Protein AF-A0A0C2CV69-F1 (afdb_monomer_lite)

Foldseek 3Di:
DDDCPQPLNVLVVVLVVLVVVVCVVVVDDPVVVVVLLQPPPDPRPSSVSVVVNVCSVCVVVVNNVQDDQRSHDDDDPVSVVSVVVSVVSVVVVVVVVVVVVVVVVVVVVVVDDDDDDDDDDDDDDPDDDDDDDDDDDDDDDDDDDDDDD

Sequence (149 aa):
MRNPDSPLEQIGERLYTARAKYMLDNDVGLTKTYNALKDPDIHDPAVALLRELDRTVLAAYGWSHIQVPPYTDPQTPDEKAIRQAFEDSVIDELFKLNAERAAQERELADEAPAQPETARKPKVNRARTKKPSRCGNELDSTHSPHRVP

Organism: NCBI:txid215803

Radius of gyration: 27.45 Å; chains: 1; bounding box: 79×39×56 Å

pLDDT: mean 74.35, std 19.42, range [29.3, 93.88]

Structure (mmCIF, N/CA/C/O backbone):
data_AF-A0A0C2CV69-F1
#
_entry.id   AF-A0A0C2CV69-F1
#
loop_
_atom_site.group_PDB
_atom_site.id
_atom_site.type_symbol
_atom_site.label_atom_id
_atom_site.label_alt_id
_atom_site.label_comp_id
_atom_site.label_asym_id
_atom_site.label_entity_id
_atom_site.label_seq_id
_atom_site.pdbx_PDB_ins_code
_atom_site.Cartn_x
_atom_site.Cartn_y
_atom_site.Cartn_z
_atom_site.occupancy
_atom_site.B_iso_or_equiv
_atom_site.auth_seq_id
_atom_site.auth_comp_id
_atom_site.auth_asym_id
_atom_site.auth_atom_id
_atom_site.pdbx_PDB_model_num
ATOM 1 N N . MET A 1 1 ? -15.715 -9.511 12.602 1.00 44.09 1 MET A N 1
ATOM 2 C CA . MET A 1 1 ? -15.994 -10.543 11.577 1.00 44.09 1 MET A CA 1
ATOM 3 C C . MET A 1 1 ? -15.040 -10.324 10.414 1.00 44.09 1 MET A C 1
ATOM 5 O O . MET A 1 1 ? -15.045 -9.234 9.862 1.00 44.09 1 MET A O 1
ATOM 9 N N . ARG A 1 2 ? -14.179 -11.301 10.095 1.00 51.91 2 ARG A N 1
ATOM 10 C CA . ARG A 1 2 ? -13.371 -11.274 8.864 1.00 51.91 2 ARG A CA 1
ATOM 11 C C . ARG A 1 2 ? -14.308 -11.640 7.716 1.00 51.91 2 ARG A C 1
ATOM 13 O O . ARG A 1 2 ? -14.927 -12.696 7.792 1.00 51.91 2 ARG A O 1
ATOM 20 N N . ASN A 1 3 ? -14.459 -10.763 6.728 1.00 61.47 3 ASN A N 1
ATOM 21 C CA . ASN A 1 3 ? -15.285 -11.040 5.558 1.00 61.47 3 ASN A CA 1
ATOM 22 C C . ASN A 1 3 ? -14.369 -11.567 4.436 1.00 61.47 3 ASN A C 1
ATOM 24 O O . ASN A 1 3 ? -13.625 -10.762 3.865 1.00 61.47 3 ASN A O 1
ATOM 28 N N . PRO A 1 4 ? -14.347 -12.888 4.171 1.00 61.09 4 PRO A N 1
ATOM 29 C CA . PRO A 1 4 ? -13.406 -13.501 3.226 1.00 61.09 4 PRO A CA 1
ATOM 30 C C . PRO A 1 4 ? -13.605 -13.005 1.788 1.00 61.09 4 PRO A C 1
ATOM 32 O O . PRO A 1 4 ? -12.675 -13.040 0.993 1.00 61.09 4 PRO A O 1
ATOM 35 N N . ASP A 1 5 ? -14.782 -12.459 1.481 1.00 66.12 5 ASP A N 1
ATOM 36 C CA . ASP A 1 5 ? -15.122 -11.951 0.152 1.00 66.12 5 ASP A CA 1
ATOM 37 C C . ASP A 1 5 ? -14.722 -10.487 -0.064 1.00 66.12 5 ASP A C 1
ATOM 39 O O . ASP A 1 5 ? -14.976 -9.920 -1.129 1.00 66.12 5 ASP A O 1
ATOM 43 N N . SER A 1 6 ? -14.104 -9.837 0.929 1.00 82.44 6 SER A N 1
ATOM 44 C CA . SER A 1 6 ? -13.678 -8.451 0.752 1.00 82.44 6 SER A CA 1
ATOM 45 C C . SER A 1 6 ? -12.631 -8.348 -0.371 1.00 82.44 6 SER A C 1
ATOM 47 O O . SER A 1 6 ? -11.742 -9.200 -0.458 1.00 82.44 6 SER A O 1
ATOM 49 N N . PRO A 1 7 ? -12.680 -7.298 -1.212 1.00 81.50 7 PRO A N 1
ATOM 50 C CA . PRO A 1 7 ? -11.673 -7.078 -2.252 1.00 81.50 7 PRO A CA 1
ATOM 51 C C . PRO A 1 7 ? -10.235 -7.096 -1.714 1.00 81.50 7 PRO A C 1
ATOM 53 O O . PRO A 1 7 ? -9.320 -7.513 -2.419 1.00 81.50 7 PRO A O 1
ATOM 56 N N . LEU A 1 8 ? -10.053 -6.694 -0.449 1.00 85.69 8 LEU A N 1
ATOM 57 C CA . LEU A 1 8 ? -8.772 -6.684 0.251 1.00 85.69 8 LEU A CA 1
ATOM 58 C C . LEU A 1 8 ? -8.236 -8.094 0.569 1.00 85.69 8 LEU A C 1
ATOM 60 O O . LEU A 1 8 ? -7.042 -8.341 0.407 1.00 85.69 8 LEU A O 1
ATOM 64 N N . GLU A 1 9 ? -9.090 -9.025 0.998 1.00 86.06 9 GLU A N 1
ATOM 65 C CA . GLU A 1 9 ? -8.660 -10.405 1.277 1.00 86.06 9 GLU A CA 1
ATOM 66 C C . GLU A 1 9 ? -8.269 -11.114 -0.032 1.00 86.06 9 GLU A C 1
ATOM 68 O O . GLU A 1 9 ? -7.201 -11.720 -0.117 1.00 86.06 9 GLU A O 1
ATOM 73 N N . GLN A 1 10 ? -9.072 -10.940 -1.091 1.00 87.31 10 GLN A N 1
ATOM 74 C CA . GLN A 1 10 ? -8.823 -11.538 -2.409 1.00 87.31 10 GLN A CA 1
ATOM 75 C C . GLN A 1 10 ? -7.503 -11.059 -3.028 1.00 87.31 10 GLN A C 1
ATOM 77 O O . GLN A 1 10 ? -6.725 -11.859 -3.554 1.00 87.31 10 GLN A O 1
ATOM 82 N N . ILE A 1 11 ? -7.218 -9.753 -2.972 1.00 88.50 11 ILE A N 1
ATOM 83 C CA . ILE A 1 11 ? -5.943 -9.230 -3.473 1.00 88.50 11 ILE A CA 1
ATOM 84 C C . ILE A 1 11 ? -4.766 -9.663 -2.593 1.00 88.50 11 ILE A C 1
ATOM 86 O O . ILE A 1 11 ? -3.693 -9.960 -3.119 1.00 88.50 11 ILE A O 1
ATOM 90 N N . GLY A 1 12 ? -4.970 -9.772 -1.276 1.00 88.50 12 GLY A N 1
ATOM 91 C CA . GLY A 1 12 ? -3.970 -10.278 -0.340 1.00 88.50 12 GLY A CA 1
ATOM 92 C C . GLY A 1 12 ? -3.560 -11.720 -0.646 1.00 88.50 12 GLY A C 1
ATOM 93 O O . GLY A 1 12 ? -2.367 -12.021 -0.716 1.00 88.50 12 GLY A O 1
ATOM 94 N N . GLU A 1 13 ? -4.528 -12.602 -0.901 1.00 89.19 13 GLU A N 1
ATOM 95 C CA . GLU A 1 13 ? -4.277 -13.999 -1.274 1.00 89.19 13 GLU A CA 1
ATOM 96 C C . GLU A 1 13 ? -3.575 -14.118 -2.636 1.00 89.19 13 GLU A C 1
ATOM 98 O O . GLU A 1 13 ? -2.582 -14.846 -2.779 1.00 89.19 13 GLU A O 1
ATOM 103 N N . ARG A 1 14 ? -4.037 -13.347 -3.631 1.00 89.25 14 ARG A N 1
ATOM 104 C CA . ARG A 1 14 ? -3.400 -13.274 -4.954 1.00 89.25 14 ARG A CA 1
ATOM 105 C C . ARG A 1 14 ? -1.949 -12.814 -4.845 1.00 89.25 14 ARG A C 1
ATOM 107 O O . ARG A 1 14 ? -1.072 -13.438 -5.442 1.00 89.25 14 ARG A O 1
ATOM 114 N N . LEU A 1 15 ? -1.681 -11.773 -4.053 1.00 89.62 15 LEU A N 1
ATOM 115 C CA . LEU A 1 15 ? -0.327 -11.285 -3.808 1.00 89.62 15 LEU A CA 1
ATOM 116 C C . LEU A 1 15 ? 0.533 -12.342 -3.113 1.00 89.62 15 LEU A C 1
ATOM 118 O O . LEU A 1 15 ? 1.672 -12.565 -3.521 1.00 89.62 15 LEU A O 1
ATOM 122 N N . TYR A 1 16 ? 0.012 -12.993 -2.073 1.00 89.75 16 TYR A N 1
ATOM 123 C CA . TYR A 1 16 ? 0.750 -14.020 -1.344 1.00 89.75 16 TYR A CA 1
ATOM 124 C C . TYR A 1 16 ? 1.219 -15.137 -2.285 1.00 89.75 16 TYR A C 1
ATOM 126 O O . TYR A 1 16 ? 2.407 -15.471 -2.308 1.00 89.75 16 TYR A O 1
ATOM 134 N N . THR A 1 17 ? 0.303 -15.639 -3.114 1.00 89.94 17 THR A N 1
ATOM 135 C CA . THR A 1 17 ? 0.572 -16.704 -4.086 1.00 89.94 17 THR A CA 1
ATOM 136 C C . THR A 1 17 ? 1.549 -16.250 -5.170 1.00 89.94 17 THR A C 1
ATOM 138 O O . THR A 1 17 ? 2.538 -16.934 -5.440 1.00 89.94 17 THR A O 1
ATOM 141 N N . ALA A 1 18 ? 1.325 -15.072 -5.762 1.00 87.88 18 ALA A N 1
ATOM 142 C CA . ALA A 1 18 ? 2.189 -14.533 -6.809 1.00 87.88 18 ALA A CA 1
ATOM 143 C C . ALA A 1 18 ? 3.609 -14.249 -6.302 1.00 87.88 18 ALA A C 1
ATOM 145 O O . ALA A 1 18 ? 4.581 -14.586 -6.973 1.00 87.88 18 ALA A O 1
ATOM 146 N N . ARG A 1 19 ? 3.746 -13.697 -5.091 1.00 89.69 19 ARG A N 1
ATOM 147 C CA . ARG A 1 19 ? 5.046 -13.441 -4.462 1.00 89.69 19 ARG A CA 1
ATOM 148 C C . ARG A 1 19 ? 5.790 -14.740 -4.173 1.00 89.69 19 ARG A C 1
ATOM 150 O O . ARG A 1 19 ? 6.984 -14.813 -4.444 1.00 89.69 19 ARG A O 1
ATOM 157 N N . ALA A 1 20 ? 5.104 -15.751 -3.636 1.00 89.50 20 ALA A N 1
ATOM 158 C CA . ALA A 1 20 ? 5.709 -17.055 -3.378 1.00 89.50 20 ALA A CA 1
ATOM 159 C C . ALA A 1 20 ? 6.227 -17.692 -4.676 1.00 89.50 20 ALA A C 1
ATOM 161 O O . ALA A 1 20 ? 7.372 -18.136 -4.724 1.00 89.50 20 ALA A O 1
ATOM 162 N N . LYS A 1 21 ? 5.423 -17.650 -5.746 1.00 88.19 21 LYS A N 1
ATOM 163 C CA . LYS A 1 21 ? 5.830 -18.114 -7.076 1.00 88.19 21 LYS A CA 1
ATOM 164 C C . LYS A 1 21 ? 7.029 -17.331 -7.617 1.00 88.19 21 LYS A C 1
ATOM 166 O O . LYS A 1 21 ? 8.002 -17.942 -8.035 1.00 88.19 21 LYS A O 1
ATOM 171 N N . TYR A 1 22 ? 7.000 -16.001 -7.542 1.00 86.56 22 TYR A N 1
ATOM 172 C CA . TYR A 1 22 ? 8.093 -15.143 -8.008 1.00 86.56 22 TYR A CA 1
ATOM 173 C C . TYR A 1 22 ? 9.420 -15.441 -7.299 1.00 86.56 22 TYR A C 1
ATOM 175 O O . TYR A 1 22 ? 10.465 -15.512 -7.944 1.00 86.56 22 TYR A O 1
ATOM 183 N N . MET A 1 23 ? 9.378 -15.640 -5.978 1.00 88.69 23 MET A N 1
ATOM 184 C CA . MET A 1 23 ? 10.561 -15.968 -5.180 1.00 88.69 23 MET A CA 1
ATOM 185 C C . MET A 1 23 ? 11.164 -17.322 -5.568 1.00 88.69 23 MET A C 1
ATOM 187 O O . MET A 1 23 ? 12.385 -17.431 -5.637 1.00 88.69 23 MET A O 1
ATOM 191 N N . LEU A 1 24 ? 10.321 -18.325 -5.837 1.00 89.69 24 LEU A N 1
ATOM 192 C CA . LEU A 1 24 ? 10.759 -19.655 -6.267 1.00 89.69 24 LEU A CA 1
ATOM 193 C C . LEU A 1 24 ? 11.307 -19.648 -7.699 1.00 89.69 24 LEU A C 1
ATOM 195 O O . LEU A 1 24 ? 12.370 -20.209 -7.940 1.00 89.69 24 LEU A O 1
ATOM 199 N N . ASP A 1 25 ? 10.609 -18.993 -8.629 1.00 87.94 25 ASP A N 1
ATOM 200 C CA . ASP A 1 25 ? 10.972 -18.983 -10.051 1.00 87.94 25 ASP A CA 1
ATOM 201 C C . ASP A 1 25 ? 12.273 -18.197 -10.315 1.00 87.94 25 ASP A C 1
ATOM 203 O O . ASP A 1 25 ? 13.025 -18.542 -11.223 1.00 87.94 25 ASP A O 1
ATOM 207 N N . ASN A 1 26 ? 12.556 -17.157 -9.519 1.00 85.19 26 ASN A N 1
ATOM 208 C CA . ASN A 1 26 ? 13.727 -16.286 -9.697 1.00 85.19 26 ASN A CA 1
ATOM 209 C C . ASN A 1 26 ? 14.852 -16.532 -8.671 1.00 85.19 26 ASN A C 1
ATOM 211 O O . ASN A 1 26 ? 15.866 -15.837 -8.718 1.00 85.19 26 ASN A O 1
ATOM 215 N N . ASP A 1 27 ? 14.676 -17.467 -7.730 1.00 89.06 27 ASP A N 1
ATOM 216 C CA . ASP A 1 27 ? 15.592 -17.714 -6.600 1.00 89.06 27 ASP A CA 1
ATOM 217 C C . ASP A 1 27 ? 15.957 -16.421 -5.833 1.00 89.06 27 ASP A C 1
ATOM 219 O O . ASP A 1 27 ? 17.115 -16.076 -5.565 1.00 89.06 27 ASP A O 1
ATOM 223 N N . VAL A 1 28 ? 14.927 -15.628 -5.520 1.00 87.12 28 VAL A N 1
ATOM 224 C CA . VAL A 1 28 ? 15.066 -14.328 -4.851 1.00 87.12 28 VAL A CA 1
ATOM 225 C C . VAL A 1 28 ? 14.347 -14.297 -3.510 1.00 87.12 28 VAL A C 1
ATOM 227 O O . VAL A 1 28 ? 13.217 -14.748 -3.355 1.00 87.12 28 VAL A O 1
ATOM 230 N N . GLY A 1 29 ? 15.008 -13.703 -2.516 1.00 89.12 29 GLY A N 1
ATOM 231 C CA . GLY A 1 29 ? 14.412 -13.424 -1.212 1.00 89.12 29 GLY A CA 1
ATOM 232 C C . GLY A 1 29 ? 13.541 -12.163 -1.207 1.00 89.12 29 GLY A C 1
ATOM 233 O O . GLY A 1 29 ? 13.643 -11.314 -2.094 1.00 89.12 29 GLY A O 1
ATOM 234 N N . LEU A 1 30 ? 12.763 -11.985 -0.132 1.00 87.69 30 LEU A N 1
ATOM 235 C CA . LEU A 1 30 ? 11.863 -10.837 0.064 1.00 87.69 30 LEU A CA 1
ATOM 236 C C . LEU A 1 30 ? 12.549 -9.486 -0.149 1.00 87.69 30 LEU A C 1
ATOM 238 O O . LEU A 1 30 ? 11.986 -8.617 -0.802 1.00 87.69 30 LEU A O 1
ATOM 242 N N . THR A 1 31 ? 13.771 -9.308 0.356 1.00 88.19 31 THR A N 1
ATOM 243 C CA . THR A 1 31 ? 14.514 -8.050 0.199 1.00 88.19 31 THR A CA 1
ATOM 244 C C . THR A 1 31 ? 14.697 -7.672 -1.270 1.00 88.19 31 THR A C 1
ATOM 246 O O . THR A 1 31 ? 14.492 -6.518 -1.632 1.00 88.19 31 THR A O 1
ATOM 249 N N . LYS A 1 32 ? 15.034 -8.636 -2.138 1.00 86.44 32 LYS A N 1
ATOM 250 C CA . LYS A 1 32 ? 15.183 -8.383 -3.578 1.00 86.44 32 LYS A CA 1
ATOM 251 C C . LYS A 1 32 ? 13.830 -8.082 -4.225 1.00 86.44 32 LYS A C 1
ATOM 253 O O . LYS A 1 32 ? 13.740 -7.140 -5.003 1.00 86.44 32 LYS A O 1
ATOM 258 N N . THR A 1 33 ? 12.781 -8.814 -3.851 1.00 84.62 33 THR A N 1
ATOM 259 C CA . THR A 1 33 ? 11.412 -8.564 -4.328 1.00 84.62 33 THR A CA 1
ATOM 260 C C . THR A 1 33 ? 10.916 -7.163 -3.957 1.00 84.62 33 THR A C 1
ATOM 262 O O . THR A 1 33 ? 10.332 -6.478 -4.789 1.00 84.62 33 THR A O 1
ATOM 265 N N . TYR A 1 34 ? 11.185 -6.692 -2.737 1.00 84.56 34 TYR A N 1
ATOM 266 C CA . TYR A 1 34 ? 10.814 -5.338 -2.312 1.00 84.56 34 TYR A CA 1
ATOM 267 C C . TYR A 1 34 ? 11.700 -4.252 -2.929 1.00 84.56 34 TYR A C 1
ATOM 269 O O . TYR A 1 34 ? 11.219 -3.151 -3.176 1.00 84.56 34 TYR A O 1
ATOM 277 N N . ASN A 1 35 ? 12.967 -4.542 -3.229 1.00 86.31 35 ASN A N 1
ATOM 278 C CA . ASN A 1 35 ? 13.802 -3.612 -3.990 1.00 86.31 35 ASN A CA 1
ATOM 279 C C . ASN A 1 35 ? 13.281 -3.438 -5.422 1.00 86.31 35 ASN A C 1
ATOM 281 O O . ASN A 1 35 ? 13.281 -2.320 -5.923 1.00 86.31 35 ASN A O 1
ATOM 285 N N . ALA A 1 36 ? 12.765 -4.505 -6.041 1.00 83.25 36 ALA A N 1
ATOM 286 C CA . ALA A 1 36 ? 12.160 -4.437 -7.368 1.00 83.25 36 ALA A CA 1
ATOM 287 C C . ALA A 1 36 ? 10.904 -3.548 -7.423 1.00 83.25 36 ALA A C 1
ATOM 289 O O . ALA A 1 36 ? 10.586 -2.990 -8.465 1.00 83.25 36 ALA A O 1
ATOM 290 N N . LEU A 1 37 ? 10.216 -3.343 -6.295 1.00 78.94 37 LEU A N 1
ATOM 291 C CA . LEU A 1 37 ? 9.106 -2.389 -6.206 1.00 78.94 37 LEU A CA 1
ATOM 292 C C . LEU A 1 37 ? 9.560 -0.937 -6.420 1.00 78.94 37 LEU A C 1
ATOM 294 O O . LEU A 1 37 ? 8.788 -0.121 -6.919 1.00 78.94 37 LEU A O 1
ATOM 298 N N . LYS A 1 38 ? 10.803 -0.620 -6.043 1.00 80.62 38 LYS A N 1
ATOM 299 C CA . LYS A 1 38 ? 11.392 0.715 -6.199 1.00 80.62 38 LYS A CA 1
ATOM 300 C C . LYS A 1 38 ? 11.901 0.982 -7.609 1.00 80.62 38 LYS A C 1
ATOM 302 O O . LYS A 1 38 ? 12.225 2.123 -7.914 1.00 80.62 38 LYS A O 1
ATOM 307 N N . ASP A 1 39 ? 11.989 -0.050 -8.437 1.00 80.00 39 ASP A N 1
ATOM 308 C CA . ASP A 1 39 ? 12.413 0.056 -9.822 1.00 80.00 39 ASP A CA 1
ATOM 309 C C . ASP A 1 39 ? 11.170 0.275 -10.710 1.00 80.00 39 ASP A C 1
ATOM 311 O O . ASP A 1 39 ? 10.220 -0.517 -10.640 1.00 80.00 39 ASP A O 1
ATOM 315 N N . PRO A 1 40 ? 11.088 1.375 -11.482 1.00 75.88 40 PRO A N 1
ATOM 316 C CA . PRO A 1 40 ? 9.951 1.623 -12.363 1.00 75.88 40 PRO A CA 1
ATOM 317 C C . PRO A 1 40 ? 9.932 0.700 -13.589 1.00 75.88 40 PRO A C 1
ATOM 319 O O . PRO A 1 40 ? 8.852 0.488 -14.141 1.00 75.88 40 PRO A O 1
ATOM 322 N N . ASP A 1 41 ? 11.080 0.139 -13.979 1.00 74.94 41 ASP A N 1
ATOM 323 C CA . ASP A 1 41 ? 11.233 -0.665 -15.195 1.00 74.94 41 ASP A CA 1
ATOM 324 C C . ASP A 1 41 ? 10.835 -2.134 -14.972 1.00 74.94 41 ASP A C 1
ATOM 326 O O . ASP A 1 41 ? 10.661 -2.909 -15.918 1.00 74.94 41 ASP A O 1
ATOM 330 N N . ILE A 1 42 ? 10.646 -2.537 -13.710 1.00 78.38 42 ILE A N 1
ATOM 331 C CA . ILE A 1 42 ? 10.209 -3.886 -13.358 1.00 78.38 42 ILE A CA 1
ATOM 332 C C . ILE A 1 42 ? 8.680 -3.965 -13.372 1.00 78.38 42 ILE A C 1
ATOM 334 O O . ILE A 1 42 ? 7.983 -3.501 -12.467 1.00 78.38 42 ILE A O 1
ATOM 338 N N . HIS A 1 43 ? 8.165 -4.648 -14.392 1.00 75.75 43 HIS A N 1
ATOM 339 C CA . HIS A 1 43 ? 6.737 -4.909 -14.595 1.00 75.75 43 HIS A CA 1
ATOM 340 C C . HIS A 1 43 ? 6.308 -6.326 -14.190 1.00 75.75 43 HIS A C 1
ATOM 342 O O . HIS A 1 43 ? 5.324 -6.852 -14.711 1.00 75.75 43 HIS A O 1
ATOM 348 N N . ASP A 1 44 ? 7.042 -6.963 -13.275 1.00 81.62 44 ASP A N 1
ATOM 349 C CA . ASP A 1 44 ? 6.704 -8.311 -12.823 1.00 81.62 44 ASP A CA 1
ATOM 350 C C . ASP A 1 44 ? 5.288 -8.352 -12.205 1.00 81.62 44 ASP A C 1
ATOM 352 O O . ASP A 1 44 ? 4.935 -7.465 -11.416 1.00 81.62 44 ASP A O 1
ATOM 356 N N . PRO A 1 45 ? 4.458 -9.365 -12.521 1.00 80.50 45 PRO A N 1
ATOM 357 C CA . PRO A 1 45 ? 3.099 -9.471 -11.996 1.00 80.50 45 PRO A CA 1
ATOM 358 C C . PRO A 1 45 ? 3.021 -9.457 -10.460 1.00 80.50 45 PRO A C 1
ATOM 360 O O . PRO A 1 45 ? 2.066 -8.907 -9.911 1.00 80.50 45 PRO A O 1
ATOM 363 N N . ALA A 1 46 ? 4.009 -10.002 -9.742 1.00 80.19 46 ALA A N 1
ATOM 364 C CA . ALA A 1 46 ? 4.039 -9.944 -8.280 1.00 80.19 46 ALA A CA 1
ATOM 365 C C . ALA A 1 46 ? 4.289 -8.514 -7.768 1.00 80.19 46 ALA A C 1
ATOM 367 O O . ALA A 1 46 ? 3.710 -8.103 -6.760 1.00 80.19 46 ALA A O 1
ATOM 368 N N . VAL A 1 47 ? 5.110 -7.739 -8.482 1.00 81.19 47 VAL A N 1
ATOM 369 C CA . VAL A 1 47 ? 5.367 -6.322 -8.187 1.00 81.19 47 VAL A CA 1
ATOM 370 C C . VAL A 1 47 ? 4.142 -5.469 -8.515 1.00 81.19 47 VAL A C 1
ATOM 372 O O . VAL A 1 47 ? 3.797 -4.578 -7.743 1.00 81.19 47 VAL A O 1
ATOM 375 N N . ALA A 1 48 ? 3.426 -5.763 -9.601 1.00 84.50 48 ALA A N 1
ATOM 376 C CA . ALA A 1 48 ? 2.172 -5.083 -9.928 1.00 84.50 48 ALA A CA 1
ATOM 377 C C . ALA A 1 48 ? 1.100 -5.294 -8.842 1.00 84.50 48 ALA A C 1
ATOM 379 O O . ALA A 1 48 ? 0.457 -4.332 -8.424 1.00 84.50 48 ALA A O 1
ATOM 380 N N . LEU A 1 49 ? 0.970 -6.521 -8.320 1.00 85.19 49 LEU A N 1
ATOM 381 C CA . LEU A 1 49 ? 0.035 -6.841 -7.234 1.00 85.19 49 LEU A CA 1
ATOM 382 C C . LEU A 1 49 ? 0.366 -6.114 -5.924 1.00 85.19 49 LEU A C 1
ATOM 384 O O . LEU A 1 49 ? -0.548 -5.703 -5.213 1.00 85.19 49 LEU A O 1
ATOM 388 N N . LEU A 1 50 ? 1.653 -5.908 -5.615 1.00 83.06 50 LEU A N 1
ATOM 389 C CA . LEU A 1 50 ? 2.074 -5.078 -4.475 1.00 83.06 50 LEU A CA 1
ATOM 390 C C . LEU A 1 50 ? 1.559 -3.639 -4.613 1.00 83.06 50 LEU A C 1
ATOM 392 O O . LEU A 1 50 ? 1.051 -3.077 -3.649 1.00 83.06 50 LEU A O 1
ATOM 396 N N . ARG A 1 51 ? 1.644 -3.063 -5.819 1.00 84.25 51 ARG A N 1
ATOM 397 C CA . ARG A 1 51 ? 1.175 -1.693 -6.097 1.00 84.25 51 ARG A CA 1
ATOM 398 C C . ARG A 1 51 ? -0.351 -1.579 -6.067 1.00 84.25 51 ARG A C 1
ATOM 400 O O . ARG A 1 51 ? -0.897 -0.543 -5.694 1.00 84.25 51 ARG A O 1
ATOM 407 N N . GLU A 1 52 ? -1.046 -2.627 -6.497 1.00 84.88 52 GLU A N 1
ATOM 408 C CA . GLU A 1 52 ? -2.508 -2.687 -6.492 1.00 84.88 52 GLU A CA 1
ATOM 409 C C . GLU A 1 52 ? -3.056 -2.826 -5.060 1.00 84.88 52 GLU A C 1
ATOM 411 O O . GLU A 1 52 ? -4.021 -2.140 -4.717 1.00 84.88 52 GLU A O 1
ATOM 416 N N . LEU A 1 53 ? -2.386 -3.610 -4.201 1.00 88.25 53 LEU A N 1
ATOM 417 C CA . LEU A 1 53 ? -2.761 -3.792 -2.794 1.00 88.25 53 LEU A CA 1
ATOM 418 C C . LEU A 1 53 ? -2.871 -2.460 -2.049 1.00 88.25 53 LEU A C 1
ATOM 420 O O . LEU A 1 53 ? -3.876 -2.234 -1.381 1.00 88.25 53 LEU A O 1
ATOM 424 N N . ASP A 1 54 ? -1.889 -1.568 -2.178 1.00 86.56 54 ASP A N 1
ATOM 425 C CA . ASP A 1 54 ? -1.903 -0.297 -1.443 1.00 86.56 54 ASP A CA 1
ATOM 426 C C . ASP A 1 54 ? -3.105 0.577 -1.833 1.00 86.56 54 ASP A C 1
ATOM 428 O O . ASP A 1 54 ? -3.731 1.205 -0.978 1.00 86.56 54 ASP A O 1
ATOM 432 N N . ARG A 1 55 ? -3.512 0.552 -3.109 1.00 86.62 55 ARG A N 1
ATOM 433 C CA . ARG A 1 55 ? -4.729 1.240 -3.571 1.00 86.62 55 ARG A CA 1
ATOM 434 C C . ARG A 1 55 ? -5.989 0.592 -3.006 1.00 86.62 55 ARG A C 1
ATOM 436 O O . ARG A 1 55 ? -6.916 1.300 -2.616 1.00 86.62 55 ARG A O 1
ATOM 443 N N . THR A 1 56 ? -6.032 -0.739 -2.942 1.00 88.00 56 THR A N 1
ATOM 444 C CA . THR 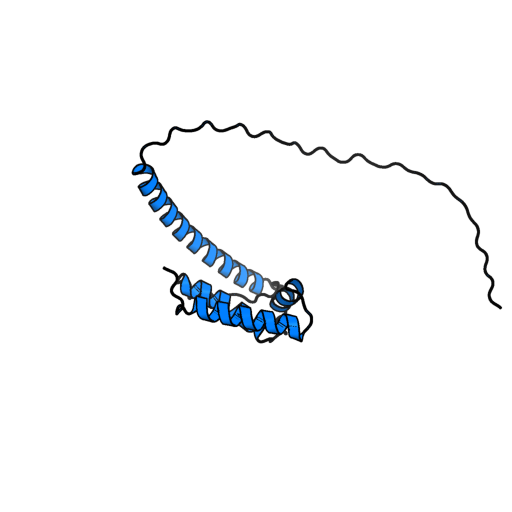A 1 56 ? -7.155 -1.467 -2.335 1.00 88.00 56 THR A CA 1
ATOM 445 C C . THR A 1 56 ? -7.249 -1.212 -0.833 1.00 88.00 56 THR A C 1
ATOM 447 O O . THR A 1 56 ? -8.356 -1.065 -0.322 1.00 88.00 56 THR A O 1
ATOM 450 N N . VAL A 1 57 ? -6.118 -1.098 -0.131 1.00 88.62 57 VAL A N 1
ATOM 451 C CA . VAL A 1 57 ? -6.076 -0.728 1.289 1.00 88.62 57 VAL A CA 1
ATOM 452 C C . VAL A 1 57 ? -6.660 0.666 1.479 1.00 88.62 57 VAL A C 1
ATOM 454 O O . VAL A 1 57 ? -7.590 0.818 2.265 1.00 88.62 57 VAL A O 1
ATOM 457 N N . LEU A 1 58 ? -6.200 1.665 0.719 1.00 88.75 58 LEU A N 1
ATOM 458 C CA . LEU A 1 58 ? -6.760 3.018 0.797 1.00 88.75 58 LEU A CA 1
ATOM 459 C C . LEU A 1 58 ? -8.265 3.023 0.514 1.00 88.75 58 LEU A C 1
ATOM 461 O O . LEU A 1 58 ? -9.027 3.624 1.263 1.00 88.75 58 LEU A O 1
ATOM 465 N N . ALA A 1 59 ? -8.720 2.291 -0.504 1.00 87.88 59 ALA A N 1
ATOM 466 C CA . ALA A 1 59 ? -10.144 2.158 -0.795 1.00 87.88 59 ALA A CA 1
ATOM 467 C C . ALA A 1 59 ? -10.931 1.495 0.352 1.00 87.88 59 ALA A C 1
ATOM 469 O O . ALA A 1 59 ? -12.035 1.938 0.658 1.00 87.88 59 ALA A O 1
ATOM 470 N N . ALA A 1 60 ? -10.367 0.484 1.021 1.00 87.88 60 ALA A N 1
ATOM 471 C CA . ALA A 1 60 ? -10.998 -0.184 2.161 1.00 87.88 60 ALA A CA 1
ATOM 472 C C . ALA A 1 60 ? -11.154 0.738 3.383 1.00 87.88 60 ALA A C 1
ATOM 474 O O . ALA A 1 60 ? -12.119 0.596 4.130 1.00 87.88 60 ALA A O 1
ATOM 475 N N . TYR A 1 61 ? -10.247 1.704 3.557 1.00 85.50 61 TYR A N 1
ATOM 476 C CA . TYR A 1 61 ? -10.376 2.769 4.558 1.00 85.50 61 TYR A CA 1
ATOM 477 C C . TYR A 1 61 ? -11.314 3.913 4.121 1.00 85.50 61 TYR A C 1
ATOM 479 O O . TYR A 1 61 ? -11.586 4.809 4.913 1.00 85.50 61 TYR A O 1
ATOM 487 N N . GLY A 1 62 ? -11.838 3.893 2.889 1.00 88.00 62 GLY A N 1
ATOM 488 C CA . GLY A 1 62 ? -12.642 4.986 2.323 1.00 88.00 62 GLY A CA 1
ATOM 489 C C . GLY A 1 62 ? -11.807 6.135 1.745 1.00 88.00 62 GLY A C 1
ATOM 490 O O . GLY A 1 62 ? -12.333 7.193 1.406 1.00 88.00 62 GLY A O 1
ATOM 491 N N . TRP A 1 63 ? -10.498 5.940 1.599 1.00 91.12 63 TRP A N 1
ATOM 492 C CA . TRP A 1 63 ? -9.524 6.951 1.181 1.00 91.12 63 TRP A CA 1
ATOM 493 C C . TRP A 1 63 ? -9.130 6.810 -0.289 1.00 91.12 63 TRP A C 1
ATOM 495 O O . TRP A 1 63 ? -8.016 7.134 -0.688 1.00 91.12 63 TRP A O 1
ATOM 505 N N . SER A 1 64 ? -10.055 6.349 -1.131 1.00 86.75 64 SER A N 1
ATOM 506 C CA . SER A 1 64 ? -9.826 6.164 -2.572 1.00 86.75 64 SER A CA 1
ATOM 507 C C . SER A 1 64 ? -9.507 7.461 -3.329 1.00 86.75 64 SER A C 1
ATOM 509 O O . SER A 1 64 ? -9.110 7.408 -4.489 1.00 86.75 64 SER A O 1
ATOM 511 N N . HIS A 1 65 ? -9.704 8.622 -2.695 1.00 87.00 65 HIS A N 1
ATOM 512 C CA . HIS A 1 65 ? -9.344 9.936 -3.226 1.00 87.00 65 HIS A CA 1
ATOM 513 C C . HIS A 1 65 ? -7.840 10.240 -3.106 1.00 87.00 65 HIS A C 1
ATOM 515 O O . HIS A 1 65 ? -7.336 11.103 -3.823 1.00 87.00 65 HIS A O 1
ATOM 521 N N . ILE A 1 66 ? -7.121 9.533 -2.229 1.00 88.06 66 ILE A N 1
ATOM 522 C CA . ILE A 1 66 ? -5.680 9.690 -2.044 1.00 88.06 66 ILE A CA 1
ATOM 523 C C . ILE A 1 66 ? -4.957 8.930 -3.165 1.00 88.06 66 ILE A C 1
ATOM 525 O O . ILE A 1 66 ? -5.065 7.708 -3.285 1.00 88.06 66 ILE A O 1
ATOM 529 N N . GLN A 1 67 ? -4.202 9.648 -3.998 1.00 86.19 67 GLN A N 1
ATOM 530 C CA . GLN A 1 67 ? -3.447 9.041 -5.095 1.00 86.19 67 GLN A CA 1
ATOM 531 C C . GLN A 1 67 ? -2.093 8.518 -4.620 1.00 86.19 67 GLN A C 1
ATOM 533 O O . GLN A 1 67 ? -1.264 9.286 -4.144 1.00 86.19 67 GLN A O 1
ATOM 538 N N . VAL A 1 68 ? -1.847 7.218 -4.805 1.00 84.44 68 VAL A N 1
ATOM 539 C CA . VAL A 1 68 ? -0.564 6.592 -4.453 1.00 84.44 68 VAL A CA 1
ATOM 540 C C . VAL A 1 68 ? 0.536 7.079 -5.409 1.00 84.44 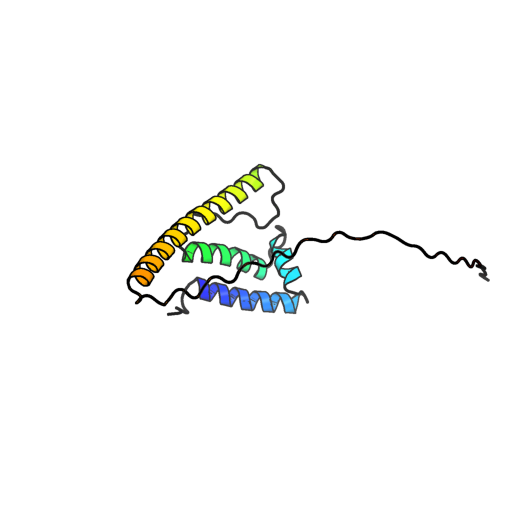68 VAL A C 1
ATOM 542 O O . VAL A 1 68 ? 0.429 6.822 -6.617 1.00 84.44 68 VAL A O 1
ATOM 545 N N . PRO A 1 69 ? 1.589 7.751 -4.907 1.00 86.19 69 PRO A N 1
ATOM 546 C CA . PRO A 1 69 ? 2.702 8.209 -5.725 1.00 86.19 69 PRO A CA 1
ATOM 547 C C . PRO A 1 69 ? 3.547 7.025 -6.218 1.00 86.19 69 PRO A C 1
ATOM 549 O O . PRO A 1 69 ? 3.438 5.909 -5.702 1.00 86.19 69 PRO A O 1
ATOM 552 N N . PRO A 1 70 ? 4.437 7.241 -7.200 1.00 83.88 70 PRO A N 1
ATOM 553 C CA . PRO A 1 70 ? 5.423 6.238 -7.578 1.00 83.88 70 PRO A CA 1
ATOM 554 C C . PRO A 1 70 ? 6.252 5.760 -6.374 1.00 83.88 70 PRO A C 1
ATOM 556 O O . PRO A 1 70 ? 6.694 6.552 -5.543 1.00 83.88 70 PRO A O 1
ATOM 559 N N . TYR A 1 71 ? 6.508 4.452 -6.308 1.00 80.50 71 TYR A N 1
ATOM 560 C CA . TYR A 1 71 ? 7.341 3.822 -5.270 1.00 80.50 71 TYR A CA 1
ATOM 561 C C . TYR A 1 71 ? 8.837 4.111 -5.428 1.00 80.50 71 TYR A C 1
ATOM 563 O O . TYR A 1 71 ? 9.633 3.733 -4.569 1.00 80.50 71 TYR A O 1
ATOM 571 N N . THR A 1 72 ? 9.211 4.772 -6.519 1.00 82.88 72 THR A N 1
ATOM 572 C CA . THR A 1 72 ? 10.569 5.216 -6.802 1.00 82.88 72 THR A CA 1
ATOM 573 C C . THR A 1 72 ? 10.990 6.309 -5.823 1.00 82.88 72 THR A C 1
ATOM 575 O O . THR A 1 72 ? 10.166 7.084 -5.321 1.00 82.88 72 THR A O 1
ATOM 578 N N . ASP A 1 73 ? 12.291 6.381 -5.545 1.00 80.56 73 ASP A N 1
ATOM 579 C CA . ASP A 1 73 ? 12.841 7.463 -4.736 1.00 80.56 73 ASP A CA 1
ATOM 580 C C . ASP A 1 73 ? 12.724 8.780 -5.526 1.00 80.56 73 ASP A C 1
ATOM 582 O O . ASP A 1 73 ? 13.281 8.868 -6.625 1.00 80.56 73 ASP A O 1
ATOM 586 N N . PRO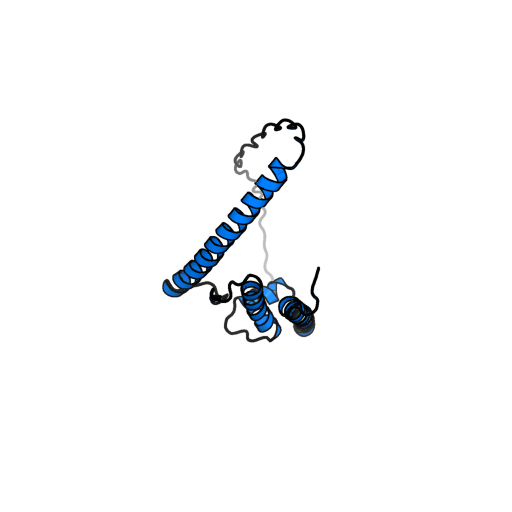 A 1 74 ? 12.015 9.799 -5.006 1.00 82.88 74 PRO A N 1
ATOM 587 C CA . PRO A 1 74 ? 11.738 11.018 -5.754 1.00 82.88 74 PRO A CA 1
ATOM 588 C C . PRO A 1 74 ? 13.029 11.817 -5.963 1.00 82.88 74 PRO A C 1
ATOM 590 O O . PRO A 1 74 ? 13.689 12.231 -5.001 1.00 82.88 74 PRO A O 1
ATOM 593 N N . GLN A 1 75 ? 13.394 12.044 -7.223 1.00 85.81 75 GLN A N 1
ATOM 594 C CA . GLN A 1 75 ? 14.625 12.744 -7.597 1.00 85.81 75 GLN A CA 1
ATOM 595 C C . GLN A 1 75 ? 14.370 14.231 -7.843 1.00 85.81 75 GLN A C 1
ATOM 597 O O . GLN A 1 75 ? 15.203 15.070 -7.488 1.00 85.81 75 GLN A O 1
ATOM 602 N N . THR A 1 76 ? 13.204 14.573 -8.392 1.00 88.75 76 THR A N 1
ATOM 603 C CA . THR A 1 76 ? 12.850 15.955 -8.735 1.00 88.75 76 THR A CA 1
ATOM 604 C C . THR A 1 76 ? 12.077 16.654 -7.607 1.00 88.75 76 THR A C 1
ATOM 606 O O . THR A 1 76 ? 11.453 15.990 -6.775 1.00 88.75 76 THR A O 1
ATOM 609 N N . PRO A 1 77 ? 12.105 18.000 -7.532 1.00 90.00 77 PRO A N 1
ATOM 610 C CA . PRO A 1 77 ? 11.274 18.748 -6.587 1.00 90.00 77 PRO A CA 1
ATOM 611 C C . PRO A 1 77 ? 9.777 18.452 -6.744 1.00 90.00 77 PRO A C 1
ATOM 613 O O . PRO A 1 77 ? 9.079 18.328 -5.740 1.00 90.00 77 PRO A O 1
ATOM 616 N N . ASP A 1 78 ? 9.309 18.270 -7.979 1.00 88.31 78 ASP A N 1
ATOM 617 C CA . ASP A 1 78 ? 7.902 17.988 -8.279 1.00 88.31 78 ASP A CA 1
ATOM 618 C C . ASP A 1 78 ? 7.487 16.598 -7.772 1.00 88.31 78 ASP A C 1
ATOM 620 O O . ASP A 1 78 ? 6.463 16.457 -7.107 1.00 88.31 78 ASP A O 1
ATOM 624 N N . GLU A 1 79 ? 8.316 15.570 -7.984 1.00 87.19 79 GLU A N 1
ATOM 625 C CA . GLU A 1 79 ? 8.080 14.227 -7.432 1.00 87.19 79 GLU A CA 1
ATOM 626 C C . GLU A 1 79 ? 8.068 14.226 -5.900 1.00 87.19 79 GLU A C 1
ATOM 628 O O . GLU A 1 79 ? 7.258 13.531 -5.279 1.00 87.19 79 GLU A O 1
ATOM 633 N N . LYS A 1 80 ? 8.949 15.019 -5.276 1.00 88.56 80 LYS A N 1
ATOM 634 C CA . LYS A 1 80 ? 8.963 15.194 -3.818 1.00 88.56 80 LYS A CA 1
ATOM 635 C C . LYS A 1 80 ? 7.685 15.865 -3.333 1.00 88.56 80 LYS A C 1
ATOM 637 O O . LYS A 1 80 ? 7.136 15.421 -2.332 1.00 88.56 80 LYS A O 1
ATOM 642 N N . ALA A 1 81 ? 7.187 16.876 -4.045 1.00 90.50 81 ALA A N 1
ATOM 643 C CA . ALA A 1 81 ? 5.929 17.540 -3.714 1.00 90.50 81 ALA A CA 1
ATOM 644 C C . ALA A 1 81 ? 4.726 16.590 -3.836 1.00 90.50 81 ALA A C 1
ATOM 646 O O . ALA A 1 81 ? 3.868 16.584 -2.957 1.00 90.50 81 ALA A O 1
ATOM 647 N N . ILE A 1 82 ? 4.689 15.736 -4.866 1.00 88.94 82 ILE A N 1
ATOM 648 C CA . ILE A 1 82 ? 3.644 14.710 -5.026 1.00 88.94 82 ILE A CA 1
ATOM 649 C C . ILE A 1 82 ? 3.682 13.713 -3.860 1.00 88.94 82 ILE A C 1
ATOM 651 O O . ILE A 1 82 ? 2.641 13.403 -3.278 1.00 88.94 82 ILE A O 1
ATOM 655 N N . ARG A 1 83 ? 4.875 13.225 -3.489 1.00 89.25 83 ARG A N 1
ATOM 656 C CA . ARG A 1 83 ? 5.037 12.327 -2.337 1.00 89.25 83 ARG A CA 1
ATOM 657 C C . ARG A 1 83 ? 4.618 13.003 -1.031 1.00 89.25 83 ARG A C 1
ATOM 659 O O . ARG A 1 83 ? 3.899 12.388 -0.252 1.00 89.25 83 ARG A O 1
ATOM 666 N N . GLN A 1 84 ? 5.015 14.255 -0.821 1.00 91.62 84 GLN A N 1
ATOM 667 C CA . GLN A 1 84 ? 4.648 15.012 0.373 1.00 91.62 84 GLN A CA 1
ATOM 668 C C . GLN A 1 84 ? 3.130 15.201 0.473 1.00 91.62 84 GLN A C 1
ATOM 670 O O . GLN A 1 84 ? 2.556 14.920 1.514 1.00 91.62 84 GLN A O 1
ATOM 675 N N . ALA A 1 85 ? 2.461 15.588 -0.617 1.00 91.38 85 ALA A N 1
ATOM 676 C CA . ALA A 1 85 ? 1.009 15.764 -0.630 1.00 91.38 85 ALA A CA 1
ATOM 677 C C . ALA A 1 85 ? 0.254 14.462 -0.305 1.00 91.38 85 ALA A C 1
ATOM 679 O O . ALA A 1 85 ? -0.776 14.485 0.374 1.00 91.38 85 ALA A O 1
ATOM 680 N N . PHE A 1 86 ? 0.772 13.320 -0.771 1.00 91.94 86 PHE A N 1
ATOM 681 C CA . PHE A 1 86 ? 0.260 12.005 -0.394 1.00 91.94 86 PHE A CA 1
ATOM 682 C C . PHE A 1 86 ? 0.435 11.732 1.105 1.00 91.94 86 PHE A C 1
ATOM 684 O O . PHE A 1 86 ? -0.527 11.348 1.769 1.00 91.94 86 PHE A O 1
ATOM 691 N N . GLU A 1 87 ? 1.642 11.941 1.636 1.00 92.25 87 GLU A N 1
ATOM 692 C CA . GLU A 1 87 ? 1.949 11.734 3.055 1.00 92.25 87 GLU A CA 1
ATOM 693 C C . GLU A 1 87 ? 1.077 12.619 3.952 1.00 92.25 87 GLU A C 1
ATOM 695 O O . GLU A 1 87 ? 0.469 12.109 4.892 1.00 92.25 87 GLU A O 1
ATOM 700 N N . ASP A 1 88 ? 0.933 13.900 3.614 1.00 93.25 88 ASP A N 1
ATOM 701 C CA . ASP A 1 88 ? 0.097 14.855 4.345 1.00 93.25 88 ASP A CA 1
ATOM 702 C C . ASP A 1 88 ? -1.375 14.408 4.360 1.00 93.25 88 ASP A C 1
ATOM 704 O O . ASP A 1 88 ? -1.997 14.354 5.419 1.00 93.25 88 ASP A O 1
ATOM 708 N N . SER A 1 89 ? -1.910 13.975 3.211 1.00 92.31 89 SER A N 1
ATOM 709 C CA . SER A 1 89 ? -3.299 13.494 3.107 1.00 92.31 89 SER A CA 1
ATOM 710 C C . SER A 1 89 ? -3.556 12.256 3.973 1.00 92.31 89 SER A C 1
ATOM 712 O O . SER A 1 89 ? -4.595 12.146 4.624 1.00 92.31 89 SER A O 1
ATOM 714 N N . VAL A 1 90 ? -2.609 11.311 3.994 1.00 91.88 90 VAL A N 1
ATOM 715 C CA . VAL A 1 90 ? -2.703 10.104 4.831 1.00 91.88 90 VAL A CA 1
ATOM 716 C C . VAL A 1 90 ? -2.603 10.464 6.313 1.00 91.88 90 VAL A C 1
ATOM 718 O O . VAL A 1 90 ? -3.340 9.916 7.133 1.00 91.88 90 VAL A O 1
ATOM 721 N N . ILE A 1 91 ? -1.701 11.380 6.667 1.00 93.88 91 ILE A N 1
ATOM 722 C CA . ILE A 1 91 ? -1.502 11.836 8.043 1.00 93.88 91 ILE A CA 1
ATOM 723 C C . ILE A 1 91 ? -2.761 12.527 8.574 1.00 93.88 91 ILE A C 1
ATOM 725 O O . ILE A 1 91 ? -3.210 12.183 9.669 1.00 93.88 91 ILE A O 1
ATOM 729 N N . ASP A 1 92 ? -3.358 13.443 7.812 1.00 92.69 92 ASP A N 1
ATOM 730 C CA . ASP A 1 92 ? -4.579 14.157 8.206 1.00 92.69 92 ASP A CA 1
ATOM 731 C C . ASP A 1 92 ? -5.720 13.194 8.531 1.00 92.69 92 ASP A C 1
ATOM 733 O O . ASP A 1 92 ? -6.427 13.330 9.533 1.00 92.69 92 ASP A O 1
ATOM 737 N N . GLU A 1 93 ? -5.884 12.180 7.695 1.00 92.62 93 GLU A N 1
ATOM 738 C CA . GLU A 1 93 ? -6.959 11.218 7.836 1.00 92.62 93 GLU A CA 1
ATOM 739 C C . GLU A 1 93 ? -6.714 10.237 8.998 1.00 92.62 93 GLU A C 1
ATOM 741 O O . GLU A 1 93 ? -7.629 9.920 9.764 1.00 92.62 93 GLU A O 1
ATOM 746 N N . LEU A 1 94 ? -5.456 9.848 9.231 1.00 92.50 94 LEU A N 1
ATOM 747 C CA . LEU A 1 94 ? -5.066 9.135 10.449 1.00 92.50 94 LEU A CA 1
ATOM 748 C C . LEU A 1 94 ? -5.314 9.971 11.707 1.00 92.50 94 LEU A C 1
ATOM 750 O O . LEU A 1 94 ? -5.760 9.418 12.713 1.00 92.50 94 LEU A O 1
ATOM 754 N N . PHE A 1 95 ? -5.060 11.281 11.673 1.00 93.75 95 PHE A N 1
ATOM 755 C CA . PHE A 1 95 ? -5.345 12.166 12.801 1.00 93.75 95 PHE A CA 1
ATOM 756 C C . PHE A 1 95 ? -6.839 12.217 13.125 1.00 93.75 95 PHE A C 1
ATOM 758 O O . PHE A 1 95 ? -7.187 12.148 14.307 1.00 93.75 95 PHE A O 1
ATOM 765 N N . LYS A 1 96 ? -7.717 12.269 12.114 1.00 91.06 96 LYS A N 1
ATOM 766 C CA . LYS A 1 96 ? -9.176 12.202 12.313 1.00 91.06 96 LYS A CA 1
ATOM 767 C C . LYS A 1 96 ? -9.596 10.885 12.960 1.00 91.06 96 LYS A C 1
ATOM 769 O O . LYS A 1 96 ? -10.189 10.909 14.037 1.00 91.06 96 LYS A O 1
ATOM 774 N N . LEU A 1 97 ? -9.200 9.747 12.380 1.00 89.94 97 LEU A N 1
ATOM 775 C CA . LEU A 1 97 ? -9.522 8.428 12.941 1.00 89.94 97 LEU A CA 1
ATOM 776 C C . LEU A 1 97 ? -8.971 8.249 14.358 1.00 89.94 97 LEU A C 1
ATOM 778 O O . LEU A 1 97 ? -9.593 7.603 15.201 1.00 89.94 97 LEU A O 1
ATOM 782 N N . ASN A 1 98 ? -7.786 8.794 14.631 1.00 91.56 98 ASN A N 1
ATOM 783 C CA . ASN A 1 98 ? -7.188 8.719 15.954 1.00 91.56 98 ASN A CA 1
ATOM 784 C C . ASN A 1 98 ? -7.940 9.590 16.969 1.00 91.56 98 ASN A C 1
ATOM 786 O O . ASN A 1 98 ? -8.113 9.169 18.108 1.00 91.56 98 ASN A O 1
ATOM 790 N N . ALA A 1 99 ? -8.421 10.771 16.572 1.00 91.62 99 ALA A N 1
ATOM 791 C CA . ALA A 1 99 ? -9.253 11.616 17.425 1.00 91.62 99 ALA A CA 1
ATOM 792 C C . ALA A 1 99 ? -10.596 10.945 17.759 1.00 91.62 99 ALA A C 1
ATOM 794 O O . ALA A 1 99 ? -11.009 10.960 18.917 1.00 91.62 99 ALA A O 1
ATOM 795 N N . GLU A 1 100 ? -11.236 10.306 16.776 1.00 90.00 100 GLU A N 1
ATOM 796 C CA . GLU A 1 100 ? -12.477 9.543 16.966 1.00 90.00 100 GLU A CA 1
ATOM 797 C C . GLU A 1 100 ? -12.281 8.364 17.923 1.00 90.00 100 GLU A C 1
ATOM 799 O O . GLU A 1 100 ? -13.023 8.224 18.894 1.00 90.00 100 GLU A O 1
ATOM 804 N N . ARG A 1 101 ? -11.241 7.548 17.705 1.00 89.81 101 ARG A N 1
ATOM 805 C CA . ARG A 1 101 ? -10.918 6.438 18.614 1.00 89.81 101 ARG A CA 1
ATOM 806 C C . ARG A 1 101 ? -10.566 6.928 20.010 1.00 89.81 101 ARG A C 1
ATOM 808 O O . ARG A 1 101 ? -11.031 6.348 20.979 1.00 89.81 101 ARG A O 1
ATOM 815 N N . ALA A 1 102 ? -9.801 8.011 20.129 1.00 88.62 102 ALA A N 1
ATOM 816 C CA . ALA A 1 102 ? -9.474 8.585 21.429 1.00 88.62 102 ALA A CA 1
ATOM 817 C C . ALA A 1 102 ? -10.721 9.103 22.167 1.00 88.62 102 ALA A C 1
ATOM 819 O O . ALA A 1 102 ? -10.763 9.037 23.392 1.00 88.62 102 ALA A O 1
ATOM 820 N N . ALA A 1 103 ? -11.733 9.613 21.456 1.00 87.31 103 ALA A N 1
ATOM 821 C CA . ALA A 1 103 ? -13.016 9.976 22.056 1.00 87.31 103 ALA A CA 1
ATOM 822 C C . ALA A 1 103 ? -13.775 8.732 22.547 1.00 87.31 103 ALA A C 1
ATOM 824 O O . ALA A 1 103 ? -14.168 8.692 23.708 1.00 87.31 103 ALA A O 1
ATOM 825 N N . GLN A 1 104 ? -13.871 7.688 21.716 1.00 86.31 104 GLN A N 1
ATOM 826 C CA . GLN A 1 104 ? -14.491 6.408 22.088 1.00 86.31 104 GLN A CA 1
ATOM 827 C C . GLN A 1 104 ? -13.796 5.758 23.290 1.00 86.31 104 GLN A C 1
ATOM 829 O O . GLN A 1 104 ? -14.448 5.263 24.202 1.00 86.31 104 GLN A O 1
ATOM 834 N N . GLU A 1 105 ? -12.464 5.772 23.321 1.00 86.06 105 GLU A N 1
ATOM 835 C CA . GLU A 1 105 ? -11.684 5.250 24.442 1.00 86.06 105 GLU A CA 1
ATOM 836 C C . GLU A 1 105 ? -11.899 6.063 25.720 1.00 86.06 105 GLU A C 1
ATOM 838 O O . GLU A 1 105 ? -11.920 5.475 26.795 1.00 86.06 105 GLU A O 1
ATOM 843 N N . ARG A 1 106 ? -12.079 7.389 25.634 1.00 80.12 106 ARG A N 1
ATOM 844 C CA . ARG A 1 106 ? -12.418 8.225 26.798 1.00 80.12 106 ARG A CA 1
ATOM 845 C C . ARG A 1 106 ? -13.809 7.914 27.329 1.00 80.12 106 ARG A C 1
ATOM 847 O O . ARG A 1 106 ? -13.954 7.784 28.534 1.00 80.12 106 ARG A O 1
ATOM 854 N N . GLU A 1 107 ? -14.790 7.748 26.449 1.00 77.38 107 GLU A N 1
ATOM 855 C CA . GLU A 1 107 ? -16.150 7.350 26.831 1.00 77.38 107 GLU A CA 1
ATOM 856 C C . GLU A 1 107 ? -16.145 5.971 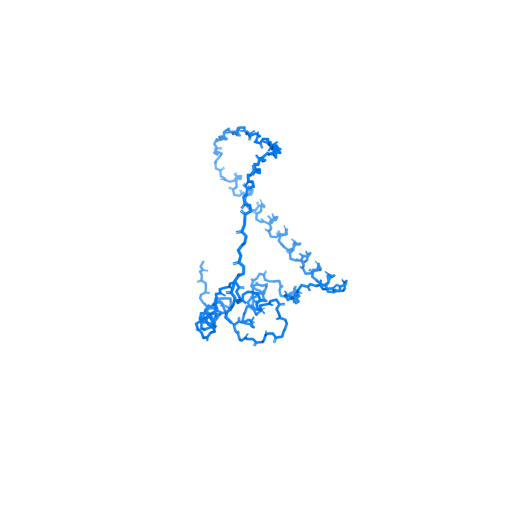27.506 1.00 77.38 107 GLU A C 1
ATOM 858 O O . GLU A 1 107 ? -16.673 5.810 28.602 1.00 77.38 107 GLU A O 1
ATOM 863 N N . LEU A 1 108 ? -15.444 4.995 26.923 1.00 74.00 108 LEU A N 1
ATOM 864 C CA . LEU A 1 108 ? -15.282 3.659 27.506 1.00 74.00 108 LEU A CA 1
ATOM 865 C C . LEU A 1 108 ? -14.459 3.663 28.807 1.00 74.00 108 LEU A C 1
ATOM 867 O O . LEU A 1 108 ? -14.670 2.805 29.662 1.00 74.00 108 LEU A O 1
ATOM 871 N N . ALA A 1 109 ? -13.511 4.592 28.963 1.00 72.69 109 ALA A N 1
ATOM 872 C CA . ALA A 1 109 ? -12.716 4.749 30.180 1.00 72.69 109 ALA A CA 1
ATOM 873 C C . ALA A 1 109 ? -13.490 5.453 31.306 1.00 72.69 109 ALA A C 1
ATOM 875 O O . ALA A 1 109 ? -13.291 5.094 32.464 1.00 72.69 109 ALA A O 1
ATOM 876 N N . ASP A 1 110 ? -14.378 6.395 30.981 1.00 59.88 110 ASP A N 1
ATOM 877 C CA . ASP A 1 110 ? -15.298 7.022 31.939 1.00 59.88 110 ASP A CA 1
ATOM 878 C C . ASP A 1 110 ? -16.415 6.050 32.373 1.00 59.88 110 ASP A C 1
ATOM 880 O O . ASP A 1 110 ? -16.899 6.127 33.503 1.00 59.88 110 ASP A O 1
ATOM 884 N N . GLU A 1 111 ? -16.788 5.089 31.519 1.00 58.31 111 GLU A N 1
ATOM 885 C CA . GLU A 1 111 ? -17.717 3.999 31.856 1.00 58.31 111 GLU A CA 1
ATOM 886 C C . GLU A 1 111 ? -17.047 2.794 32.547 1.00 58.31 111 GLU A C 1
ATOM 888 O O . GLU A 1 111 ? -17.729 1.937 33.121 1.00 58.31 111 GLU A O 1
ATOM 893 N N . ALA A 1 112 ? -15.713 2.715 32.546 1.00 52.22 112 ALA A N 1
ATOM 894 C CA . ALA A 1 112 ? -14.981 1.690 33.279 1.00 52.22 112 ALA A CA 1
ATOM 895 C C . ALA A 1 112 ? -14.901 2.053 34.777 1.00 52.22 112 ALA A C 1
ATOM 897 O O . ALA A 1 112 ? -14.493 3.161 35.128 1.00 52.22 112 ALA A O 1
ATOM 898 N N . PRO A 1 113 ? -15.224 1.131 35.708 1.00 49.00 113 PRO A N 1
ATOM 899 C CA . PRO A 1 113 ? -15.042 1.398 37.129 1.00 49.00 113 PRO A CA 1
ATOM 900 C C . PRO A 1 113 ? -13.559 1.664 37.403 1.00 49.00 113 PRO A C 1
ATOM 902 O O . PRO A 1 113 ? -12.702 0.885 36.981 1.00 49.00 113 PRO A O 1
ATOM 905 N N . ALA A 1 114 ? -13.278 2.768 38.104 1.00 51.75 114 ALA A N 1
ATOM 906 C CA . ALA A 1 114 ? -11.936 3.257 38.399 1.00 51.75 114 ALA A CA 1
ATOM 907 C C . ALA A 1 114 ? -10.998 2.125 38.855 1.00 51.75 114 ALA A C 1
ATOM 909 O O . ALA A 1 114 ? -11.066 1.642 39.988 1.00 51.75 114 ALA A O 1
ATOM 910 N N . GLN A 1 115 ? -10.103 1.705 37.962 1.00 52.00 115 GLN A N 1
ATOM 911 C CA . GLN A 1 115 ? -8.970 0.860 38.318 1.00 52.00 115 GLN A CA 1
ATOM 912 C C . GLN A 1 115 ? -7.969 1.740 39.087 1.00 52.00 115 GLN A C 1
ATOM 914 O O . GLN A 1 115 ? -7.651 2.837 38.621 1.00 52.00 115 GLN A O 1
ATOM 919 N N . PRO A 1 116 ? -7.472 1.315 40.262 1.00 43.78 116 PRO A N 1
ATOM 920 C CA . PRO A 1 116 ? -6.573 2.134 41.065 1.00 43.78 116 PRO A CA 1
ATOM 921 C C . PRO A 1 116 ? -5.265 2.401 40.310 1.00 43.78 116 PRO A C 1
ATOM 923 O O . PRO A 1 116 ? -4.620 1.471 39.823 1.00 43.78 116 PRO A O 1
ATOM 926 N N . GLU A 1 117 ? -4.868 3.677 40.231 1.00 51.59 117 GLU A N 1
ATOM 927 C CA . GLU A 1 117 ? -3.605 4.127 39.638 1.00 51.59 117 GLU A CA 1
ATOM 928 C C . GLU A 1 117 ? -2.416 3.358 40.234 1.00 51.59 117 GLU A C 1
ATOM 930 O O . GLU A 1 117 ? -1.939 3.645 41.336 1.00 51.59 117 GLU A O 1
ATOM 935 N N . THR A 1 118 ? -1.869 2.389 39.497 1.00 45.09 118 THR A N 1
ATOM 936 C CA . THR A 1 118 ? -0.588 1.797 39.882 1.00 45.09 118 THR A CA 1
ATOM 937 C C .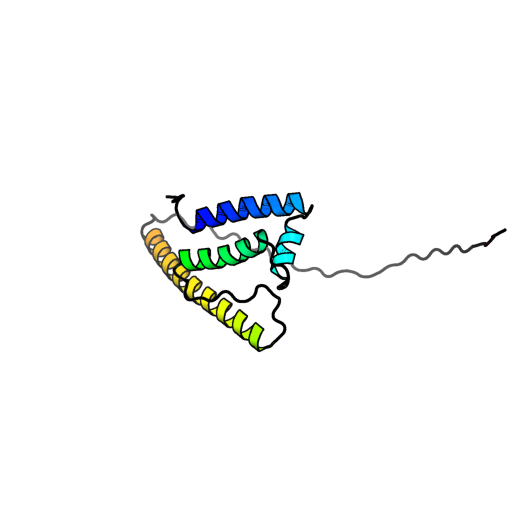 THR A 1 118 ? 0.533 2.756 39.493 1.00 45.09 118 THR A C 1
ATOM 939 O O . THR A 1 118 ? 0.892 2.885 38.322 1.00 45.09 118 THR A O 1
ATOM 942 N N . ALA A 1 119 ? 1.050 3.434 40.516 1.00 46.75 119 ALA A N 1
ATOM 943 C CA . ALA A 1 119 ? 2.235 4.281 40.572 1.00 46.75 119 ALA A CA 1
ATOM 944 C C . ALA A 1 119 ? 3.236 4.129 39.404 1.00 46.75 119 ALA A C 1
ATOM 946 O O . ALA A 1 119 ? 3.860 3.085 39.191 1.00 46.75 119 ALA A O 1
ATOM 947 N N . ARG A 1 120 ? 3.456 5.249 38.705 1.00 47.19 120 ARG A N 1
ATOM 948 C CA . ARG A 1 120 ? 4.515 5.450 37.708 1.00 47.19 120 ARG A CA 1
ATOM 949 C C . ARG A 1 120 ? 5.890 5.109 38.300 1.00 47.19 120 ARG A C 1
ATOM 951 O O . ARG A 1 120 ? 6.366 5.788 39.206 1.00 47.19 120 ARG A O 1
ATOM 958 N N . LYS A 1 121 ? 6.569 4.098 37.746 1.00 46.19 121 LYS A N 1
ATOM 959 C CA . LYS A 1 121 ? 7.986 3.822 38.042 1.00 46.19 121 LYS A CA 1
ATOM 960 C C . LYS A 1 121 ? 8.881 4.890 37.381 1.00 46.19 121 LYS A C 1
ATOM 962 O O . LYS A 1 121 ? 8.665 5.206 36.209 1.00 46.19 121 LYS A O 1
ATOM 967 N N . PRO A 1 122 ? 9.880 5.453 38.085 1.00 41.00 122 PRO A N 1
ATOM 968 C CA . PRO A 1 122 ? 10.725 6.518 37.549 1.00 41.00 122 PRO A CA 1
ATOM 969 C C . PRO A 1 122 ? 11.669 6.007 36.447 1.00 41.00 122 PRO A C 1
ATOM 971 O O . PRO A 1 122 ? 12.262 4.933 36.553 1.00 41.00 122 PRO A O 1
ATOM 974 N N . LYS A 1 123 ? 11.813 6.805 35.379 1.00 43.97 123 LYS A N 1
ATOM 975 C CA . LYS A 1 123 ? 12.724 6.560 34.250 1.00 43.97 123 LYS A CA 1
ATOM 976 C C . LYS A 1 123 ? 14.180 6.699 34.710 1.00 43.97 123 LYS A C 1
ATOM 978 O O . LYS A 1 123 ? 14.626 7.798 35.026 1.00 43.97 123 LYS A O 1
ATOM 983 N N . VAL A 1 124 ? 14.936 5.601 34.704 1.00 47.22 124 VAL A N 1
ATOM 984 C CA . VAL A 1 124 ? 16.399 5.642 34.853 1.00 47.22 124 VAL A CA 1
ATOM 985 C C . VAL A 1 124 ? 17.005 6.100 33.525 1.00 47.22 124 VAL A C 1
ATOM 987 O O . VAL A 1 124 ? 16.967 5.385 32.524 1.00 47.22 124 VAL A O 1
ATOM 990 N N . ASN A 1 125 ? 17.555 7.314 33.517 1.00 45.06 125 ASN A N 1
ATOM 991 C CA . ASN A 1 125 ? 18.290 7.883 32.391 1.00 45.06 125 ASN A CA 1
ATOM 992 C C . ASN A 1 125 ? 19.594 7.104 32.176 1.00 45.06 125 ASN A C 1
ATOM 994 O O . ASN A 1 125 ? 20.533 7.228 32.961 1.00 45.06 125 ASN A O 1
ATOM 998 N N . ARG A 1 126 ? 19.691 6.327 31.092 1.00 45.28 126 ARG A N 1
ATOM 999 C CA . ARG A 1 126 ? 20.964 5.721 30.683 1.00 45.28 126 ARG A CA 1
ATOM 1000 C C . ARG A 1 126 ? 21.729 6.722 29.816 1.00 45.28 126 ARG A C 1
ATOM 1002 O O . ARG A 1 126 ? 21.488 6.850 28.618 1.00 45.28 126 ARG A O 1
ATOM 1009 N N . ALA A 1 127 ? 22.607 7.484 30.462 1.00 43.69 127 ALA A N 1
ATOM 1010 C CA . ALA A 1 127 ? 23.475 8.457 29.816 1.00 43.69 127 ALA A CA 1
ATOM 1011 C C . ALA A 1 127 ? 24.446 7.780 28.831 1.00 43.69 127 ALA A C 1
ATOM 1013 O O . ALA A 1 127 ? 25.084 6.775 29.146 1.00 43.69 127 ALA A O 1
ATOM 1014 N N . ARG A 1 128 ? 24.567 8.377 27.639 1.00 39.94 128 ARG A N 1
ATOM 1015 C CA . ARG A 1 128 ? 25.624 8.127 26.650 1.00 39.94 128 ARG A CA 1
ATOM 1016 C C . ARG A 1 128 ? 26.997 8.347 27.291 1.00 39.94 128 ARG A C 1
ATOM 1018 O O . ARG A 1 128 ? 27.342 9.485 27.602 1.00 39.94 128 ARG A O 1
ATOM 1025 N N . THR A 1 129 ? 27.818 7.307 27.379 1.00 45.94 129 THR A N 1
ATOM 1026 C CA . THR A 1 129 ? 29.264 7.452 27.586 1.00 45.94 129 THR A CA 1
ATOM 1027 C C . THR A 1 129 ? 30.005 7.246 26.268 1.00 45.94 129 THR A C 1
ATOM 1029 O O . THR A 1 129 ? 29.770 6.306 25.510 1.00 45.94 129 THR A O 1
ATOM 1032 N N . LYS A 1 130 ? 30.840 8.239 25.956 1.00 41.03 130 LYS A N 1
ATOM 1033 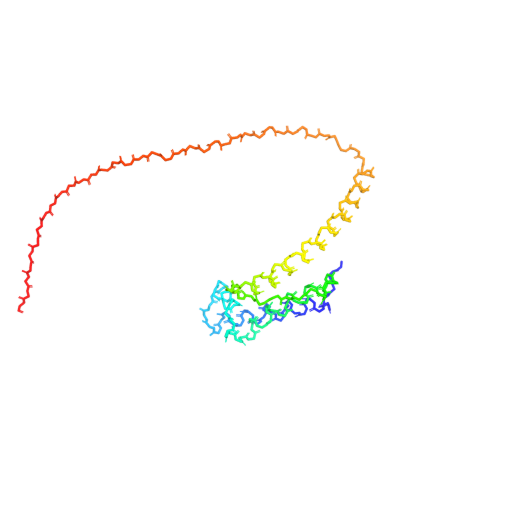C CA . LYS A 1 130 ? 31.637 8.390 24.738 1.00 41.03 130 LYS A CA 1
ATOM 1034 C C . LYS A 1 130 ? 32.772 7.354 24.682 1.00 41.03 130 LYS A C 1
ATOM 1036 O O . LYS A 1 130 ? 33.316 6.976 25.714 1.00 41.03 130 LYS A O 1
ATOM 1041 N N . LYS A 1 131 ? 33.137 6.961 23.454 1.00 39.72 131 LYS A N 1
ATOM 1042 C CA . LYS A 1 131 ? 34.325 6.163 23.090 1.00 39.72 131 LYS A CA 1
ATOM 1043 C C . LYS A 1 131 ? 35.609 6.687 23.758 1.00 39.72 131 LYS A C 1
ATOM 1045 O O . LYS A 1 131 ? 35.832 7.897 23.700 1.00 39.72 131 LYS A O 1
ATOM 1050 N N . PRO A 1 132 ? 36.514 5.809 24.223 1.00 42.38 132 PRO A N 1
ATOM 1051 C CA . PRO A 1 132 ? 37.930 6.116 24.305 1.00 42.38 132 PRO A CA 1
ATOM 1052 C C . PRO A 1 132 ? 38.694 5.635 23.060 1.00 42.38 132 PRO A C 1
ATOM 1054 O O . PRO A 1 132 ? 38.275 4.737 22.329 1.00 42.38 132 PRO A O 1
ATOM 1057 N N . SER A 1 133 ? 39.807 6.323 22.831 1.00 37.50 133 SER A N 1
ATOM 1058 C CA . SER A 1 133 ? 40.693 6.301 21.670 1.00 37.50 133 SER A CA 1
ATOM 1059 C C . SER A 1 133 ? 41.824 5.270 21.816 1.00 37.50 133 SER A C 1
ATOM 1061 O O . SER A 1 133 ? 42.326 5.076 22.914 1.00 37.50 133 SER A O 1
ATOM 1063 N N . ARG A 1 134 ? 42.231 4.693 20.677 1.00 32.28 134 ARG A N 1
ATOM 1064 C CA . ARG A 1 134 ? 43.603 4.404 20.189 1.00 32.28 134 ARG A CA 1
ATOM 1065 C C . ARG A 1 134 ? 44.702 3.912 21.168 1.00 32.28 134 ARG A C 1
ATOM 1067 O O . ARG A 1 134 ? 45.178 4.679 21.989 1.00 32.28 134 ARG A O 1
ATOM 1074 N N . CYS A 1 135 ? 45.210 2.703 20.904 1.00 29.30 135 CYS A N 1
ATOM 1075 C CA . CYS A 1 135 ? 46.620 2.239 20.926 1.00 29.30 135 CYS A CA 1
ATOM 1076 C C . CYS A 1 135 ? 46.593 0.844 20.256 1.00 29.30 135 CYS A C 1
ATOM 1078 O O . CYS A 1 135 ? 45.697 0.068 20.559 1.00 29.30 135 CYS A O 1
ATOM 1080 N N . GLY A 1 136 ? 47.379 0.474 19.244 1.00 31.94 136 GLY A N 1
ATOM 1081 C CA . GLY A 1 136 ? 48.796 0.722 18.998 1.00 31.94 136 GLY A CA 1
ATOM 1082 C C . GLY A 1 136 ? 49.523 -0.604 19.239 1.00 31.94 136 GLY A C 1
ATOM 1083 O O . GLY A 1 136 ? 49.632 -0.992 20.391 1.00 31.94 136 GLY A O 1
ATOM 1084 N N . ASN A 1 137 ? 49.925 -1.312 18.177 1.00 39.41 137 ASN A N 1
ATOM 1085 C CA . ASN A 1 137 ? 51.021 -2.288 18.207 1.00 39.41 137 ASN A CA 1
ATOM 1086 C C . ASN A 1 137 ? 51.507 -2.567 16.773 1.00 39.41 137 ASN A C 1
ATOM 1088 O O . ASN A 1 137 ? 50.894 -3.319 16.018 1.00 39.41 137 ASN A O 1
ATOM 1092 N N . GLU A 1 138 ? 52.606 -1.901 16.424 1.00 34.59 138 GLU A N 1
ATOM 1093 C CA . GLU A 1 138 ? 53.596 -2.339 15.441 1.00 34.59 138 GLU A CA 1
ATOM 1094 C C . GLU A 1 138 ? 54.359 -3.534 16.018 1.00 34.59 138 GLU A C 1
ATOM 1096 O O . GLU A 1 138 ? 54.846 -3.441 17.141 1.00 34.59 138 GLU A O 1
ATOM 1101 N N . LEU A 1 139 ? 54.529 -4.603 15.239 1.00 46.88 139 LEU A N 1
ATOM 1102 C CA . LEU A 1 139 ? 55.809 -5.303 15.166 1.00 46.88 139 LEU A CA 1
ATOM 1103 C C . LEU A 1 139 ? 56.044 -5.734 13.714 1.00 46.88 139 LEU A C 1
ATOM 1105 O O . LEU A 1 139 ? 55.296 -6.517 13.131 1.00 46.88 139 LEU A O 1
ATOM 1109 N N . ASP A 1 140 ? 57.086 -5.120 13.174 1.00 35.28 140 ASP A N 1
ATOM 1110 C CA . ASP A 1 140 ? 57.799 -5.377 11.934 1.00 35.28 140 ASP A CA 1
ATOM 1111 C C . ASP A 1 140 ? 58.257 -6.839 11.804 1.00 35.28 140 ASP A C 1
ATOM 1113 O O . ASP A 1 140 ? 58.698 -7.443 12.781 1.00 35.28 140 ASP A O 1
ATOM 1117 N N . SER A 1 141 ? 58.192 -7.383 10.585 1.00 40.56 141 SER A N 1
ATOM 1118 C CA . SER A 1 141 ? 59.173 -8.345 10.062 1.00 40.56 141 SER A CA 1
ATOM 1119 C C . SER A 1 141 ? 58.968 -8.532 8.559 1.00 40.56 141 SER A C 1
ATOM 1121 O O . SER A 1 141 ? 58.131 -9.296 8.079 1.00 40.56 141 SER A O 1
ATOM 1123 N N . THR A 1 142 ? 59.764 -7.766 7.828 1.00 47.94 142 THR A N 1
ATOM 1124 C CA . THR A 1 142 ? 60.208 -7.982 6.449 1.00 47.94 142 THR A CA 1
ATOM 1125 C C . THR A 1 142 ? 60.523 -9.452 6.104 1.00 47.94 142 THR A C 1
ATOM 1127 O O . THR A 1 142 ? 61.086 -10.179 6.914 1.00 47.94 142 THR A O 1
ATOM 1130 N N . HIS A 1 143 ? 60.197 -9.883 4.876 1.00 39.78 143 HIS A N 1
ATOM 1131 C CA . HIS A 1 143 ? 61.151 -10.377 3.858 1.00 39.78 143 HIS A CA 1
ATOM 1132 C C . HIS A 1 143 ? 60.425 -11.190 2.764 1.00 39.78 143 HIS A C 1
ATOM 1134 O O . HIS A 1 143 ? 59.894 -12.272 2.998 1.00 39.78 143 HIS A O 1
ATOM 1140 N N . SER A 1 144 ? 60.418 -10.650 1.544 1.00 47.78 144 SER A N 1
ATOM 1141 C CA . SER A 1 144 ? 60.054 -11.353 0.305 1.00 47.78 144 SER A CA 1
ATOM 1142 C C . SER A 1 144 ? 61.262 -12.163 -0.190 1.00 47.78 144 SER A C 1
ATOM 1144 O O . SER A 1 144 ? 62.389 -11.729 0.048 1.00 47.78 144 SER A O 1
ATOM 1146 N N . PRO A 1 145 ? 61.080 -13.255 -0.954 1.00 54.53 145 PRO A N 1
ATOM 1147 C CA . PRO A 1 145 ? 61.619 -13.162 -2.309 1.00 54.53 145 PRO A CA 1
ATOM 1148 C C . PRO A 1 145 ? 60.788 -13.851 -3.401 1.00 54.53 145 PRO A C 1
ATOM 1150 O O . PRO A 1 145 ? 60.292 -14.968 -3.279 1.00 54.53 145 PRO A O 1
ATOM 1153 N N . HIS A 1 146 ? 60.760 -13.146 -4.528 1.00 45.09 146 HIS A N 1
ATOM 1154 C CA . HIS A 1 146 ? 60.567 -13.614 -5.896 1.00 45.09 146 HIS A CA 1
ATOM 1155 C C . HIS A 1 146 ? 61.297 -14.934 -6.214 1.00 45.09 146 HIS A C 1
ATOM 1157 O O . HIS A 1 146 ? 62.504 -15.027 -5.985 1.00 45.09 146 HIS A O 1
ATOM 1163 N N . ARG A 1 147 ? 60.630 -15.860 -6.925 1.00 42.75 147 ARG A N 1
ATOM 1164 C CA . ARG A 1 147 ? 61.250 -16.597 -8.045 1.00 42.75 147 ARG A CA 1
ATOM 1165 C C . ARG A 1 147 ? 60.208 -17.220 -8.983 1.00 42.75 147 ARG A C 1
ATOM 1167 O O . ARG A 1 147 ? 59.415 -18.056 -8.570 1.00 42.75 147 ARG A O 1
ATOM 1174 N N . VAL A 1 148 ? 60.257 -16.804 -10.245 1.00 46.38 148 VAL A N 1
ATOM 1175 C CA . VAL A 1 148 ? 59.653 -17.456 -11.422 1.00 46.38 148 VAL A CA 1
ATOM 1176 C C . VAL A 1 148 ? 60.754 -18.277 -12.113 1.00 46.38 148 VAL A C 1
ATOM 1178 O O . VAL A 1 148 ? 61.913 -17.852 -12.037 1.00 46.38 148 VAL A O 1
ATOM 1181 N N . PRO A 1 149 ? 60.449 -19.425 -12.741 1.00 64.12 149 PRO A N 1
ATOM 1182 C CA . PRO A 1 149 ? 61.338 -20.042 -13.724 1.00 64.12 149 PRO A CA 1
ATOM 1183 C C . PRO A 1 149 ? 61.309 -19.304 -15.070 1.00 64.12 149 PRO A C 1
ATOM 1185 O O . PRO A 1 149 ? 60.247 -18.737 -15.417 1.00 64.12 149 PRO A O 1
#

Secondary structure (DSSP, 8-state):
---TTSHHHHHHHHHHHHHHHHHHHHT--HHHHHHHHT-SS---HHHHHHHHHHHHHHHHTT-TTSPPPPSSPP-SHHHHHHHHHHHHHHHHHHHHHHHHHHHHHHHHHHSS-------PPP----PPPPPPP----------------